Protein AF-A0A940IF00-F1 (afdb_monomer)

pLDDT: mean 92.47, std 7.56, range [50.22, 97.94]

Organism: NCBI:txid2840765

Structure (mmCIF, N/CA/C/O backbone):
data_AF-A0A940IF00-F1
#
_entry.id   AF-A0A940IF00-F1
#
loop_
_atom_site.group_PDB
_atom_site.id
_atom_site.type_symbol
_atom_site.label_atom_id
_atom_site.label_alt_id
_atom_site.label_comp_id
_atom_site.label_asym_id
_atom_site.label_entity_id
_atom_site.label_seq_id
_atom_site.pdbx_PDB_ins_code
_atom_site.Cartn_x
_atom_site.Cartn_y
_atom_site.Cartn_z
_atom_site.occupancy
_atom_site.B_iso_or_equiv
_atom_site.auth_seq_id
_atom_site.auth_comp_id
_atom_site.auth_asym_id
_atom_site.auth_atom_id
_atom_site.pdbx_PDB_model_num
ATOM 1 N N . MET A 1 1 ? -2.745 -2.601 13.872 1.00 84.38 1 MET A N 1
ATOM 2 C CA . MET A 1 1 ? -2.707 -3.896 13.148 1.00 84.38 1 MET A CA 1
ATOM 3 C C . MET A 1 1 ? -1.893 -3.706 11.883 1.00 84.38 1 MET A C 1
ATOM 5 O O . MET A 1 1 ? -2.023 -2.650 11.268 1.00 84.38 1 MET A O 1
ATOM 9 N N . SER A 1 2 ? -1.066 -4.678 11.509 1.00 86.81 2 SER A N 1
ATOM 10 C CA . SER A 1 2 ? -0.231 -4.626 10.306 1.00 86.81 2 SER A CA 1
ATOM 11 C C . SER A 1 2 ? -0.379 -5.903 9.471 1.00 86.81 2 SER A C 1
ATOM 13 O O . SER A 1 2 ? -0.616 -6.979 10.016 1.00 86.81 2 SER A O 1
ATOM 15 N N . LEU A 1 3 ? -0.254 -5.781 8.149 1.00 93.81 3 LEU A N 1
ATOM 16 C CA . LEU A 1 3 ? -0.335 -6.884 7.185 1.00 93.81 3 LEU A CA 1
ATOM 17 C C . LEU A 1 3 ? 0.703 -6.686 6.073 1.00 93.81 3 LEU A C 1
ATOM 19 O O . LEU A 1 3 ? 0.873 -5.563 5.597 1.00 93.81 3 LEU A O 1
ATOM 23 N N . LEU A 1 4 ? 1.349 -7.773 5.650 1.00 95.81 4 LEU A N 1
ATOM 24 C CA . LEU A 1 4 ? 2.172 -7.839 4.443 1.00 95.81 4 LEU A CA 1
ATOM 25 C C . LEU A 1 4 ? 1.383 -8.563 3.345 1.00 95.81 4 LEU A C 1
ATOM 27 O O . LEU A 1 4 ? 0.790 -9.609 3.604 1.00 95.81 4 LEU A O 1
ATOM 31 N N . THR A 1 5 ? 1.334 -7.998 2.142 1.00 95.12 5 THR A N 1
ATOM 32 C CA . THR A 1 5 ? 0.560 -8.552 1.020 1.00 95.12 5 THR A CA 1
ATOM 33 C C . THR A 1 5 ? 1.258 -8.312 -0.311 1.00 95.12 5 THR A C 1
ATOM 35 O O . THR A 1 5 ? 1.831 -7.248 -0.523 1.00 95.12 5 THR A O 1
ATOM 38 N N . ASP A 1 6 ? 1.163 -9.255 -1.245 1.00 96.56 6 ASP A N 1
ATOM 39 C CA . ASP A 1 6 ? 1.711 -9.097 -2.600 1.00 96.56 6 ASP A CA 1
ATOM 40 C C . ASP A 1 6 ? 0.800 -8.293 -3.532 1.00 96.56 6 ASP A C 1
ATOM 42 O O . ASP A 1 6 ? 1.218 -7.852 -4.603 1.00 96.56 6 ASP A O 1
ATOM 46 N N . THR A 1 7 ? -0.453 -8.074 -3.131 1.00 94.81 7 THR A N 1
ATOM 47 C CA . THR A 1 7 ? -1.455 -7.404 -3.962 1.00 94.81 7 THR A CA 1
ATOM 48 C C . THR A 1 7 ? -1.962 -6.138 -3.298 1.00 94.81 7 THR A C 1
ATOM 50 O O . THR A 1 7 ? -2.430 -6.171 -2.157 1.00 94.81 7 THR A O 1
ATOM 53 N N . LEU A 1 8 ? -1.951 -5.037 -4.048 1.00 93.88 8 LEU A N 1
ATOM 54 C CA . LEU A 1 8 ? -2.642 -3.817 -3.657 1.00 93.88 8 LEU A CA 1
ATOM 55 C C . LEU A 1 8 ? -4.140 -3.953 -3.984 1.00 93.88 8 LEU A C 1
ATOM 57 O O . LEU A 1 8 ? -4.470 -4.286 -5.126 1.00 93.88 8 LEU A O 1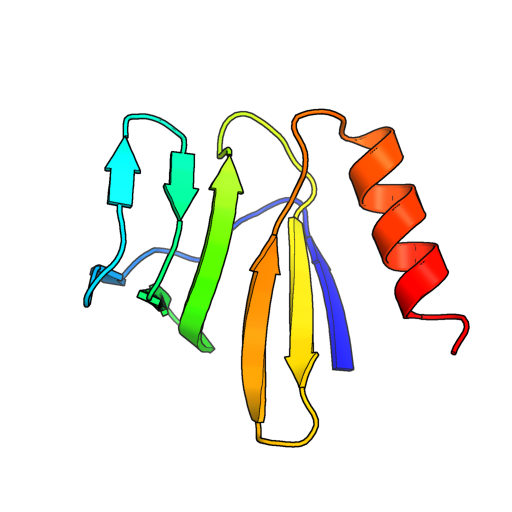
ATOM 61 N N . PRO A 1 9 ? -5.049 -3.672 -3.034 1.00 93.25 9 PRO A N 1
ATOM 62 C CA . PRO A 1 9 ? -6.476 -3.613 -3.330 1.00 93.25 9 PRO A CA 1
ATOM 63 C C . PRO A 1 9 ? -6.802 -2.577 -4.409 1.00 93.25 9 PRO A C 1
ATOM 65 O O . PRO A 1 9 ? -6.063 -1.615 -4.627 1.00 93.25 9 PRO A O 1
ATOM 68 N N . GLU A 1 10 ? -7.934 -2.772 -5.080 1.00 94.69 10 GLU A N 1
ATOM 69 C CA . GLU A 1 10 ? -8.384 -1.910 -6.174 1.00 94.69 10 GLU A CA 1
ATOM 70 C C . GLU A 1 10 ? -8.513 -0.445 -5.718 1.00 94.69 10 GLU A C 1
ATOM 72 O O . GLU A 1 10 ? -9.151 -0.149 -4.705 1.00 94.69 10 GLU A O 1
ATOM 77 N N . ILE A 1 11 ? -7.908 0.484 -6.469 1.00 94.31 11 ILE A N 1
ATOM 78 C CA . ILE A 1 11 ? -8.062 1.924 -6.230 1.00 94.31 11 ILE A CA 1
ATOM 79 C C . ILE A 1 11 ? -9.403 2.376 -6.805 1.00 94.31 11 ILE A C 1
ATOM 81 O O . ILE A 1 11 ? -9.556 2.471 -8.019 1.00 94.31 11 ILE A O 1
ATOM 85 N N . GLU A 1 12 ? -10.342 2.730 -5.931 1.00 95.44 12 GLU A N 1
ATOM 86 C CA . GLU A 1 12 ? -11.644 3.280 -6.328 1.00 95.44 12 GLU A CA 1
ATOM 87 C C . GLU A 1 12 ? -11.540 4.764 -6.693 1.00 95.44 12 GLU A C 1
ATOM 89 O O . GLU A 1 12 ? -12.171 5.235 -7.638 1.00 95.44 12 GLU A O 1
ATOM 94 N N . MET A 1 13 ? -10.770 5.536 -5.915 1.00 91.88 13 MET A N 1
ATOM 95 C CA . MET A 1 13 ? -10.704 6.988 -6.073 1.00 91.88 13 MET A CA 1
ATOM 96 C C . MET A 1 13 ? -9.365 7.566 -5.618 1.00 91.88 13 MET A C 1
ATOM 98 O O . MET A 1 13 ? -8.835 7.222 -4.563 1.00 91.88 13 MET A O 1
ATOM 102 N N . ARG A 1 14 ? -8.854 8.537 -6.377 1.00 92.38 14 ARG A N 1
ATOM 103 C CA . ARG A 1 14 ? -7.749 9.411 -5.968 1.00 92.38 14 ARG A CA 1
ATOM 104 C C . ARG A 1 14 ? -8.319 10.727 -5.449 1.00 92.38 14 ARG A C 1
ATOM 106 O O . ARG A 1 14 ? -8.804 11.525 -6.242 1.00 92.38 14 ARG A O 1
ATOM 113 N N . THR A 1 15 ? -8.255 10.955 -4.139 1.00 85.62 15 THR A N 1
ATOM 114 C CA . THR A 1 15 ? -8.860 12.144 -3.514 1.00 85.62 15 THR A CA 1
ATOM 115 C C . THR A 1 15 ? -7.956 13.367 -3.626 1.00 85.62 15 THR A C 1
ATOM 117 O O . THR A 1 15 ? -8.426 14.415 -4.035 1.00 85.62 15 THR A O 1
ATOM 120 N N . ASN A 1 16 ? -6.670 13.232 -3.276 1.00 81.44 16 ASN A N 1
ATOM 121 C CA . ASN A 1 16 ? -5.654 14.300 -3.349 1.00 81.44 16 ASN A CA 1
ATOM 122 C C . ASN A 1 16 ? -4.233 13.716 -3.529 1.00 81.44 16 ASN A C 1
ATOM 124 O O . ASN A 1 16 ? -3.249 14.254 -3.027 1.00 81.44 16 ASN A O 1
ATOM 128 N N . GLY A 1 17 ? -4.126 12.546 -4.163 1.00 72.81 17 GLY A N 1
ATOM 129 C CA . GLY A 1 17 ? -2.847 11.882 -4.424 1.00 72.81 17 GLY A CA 1
ATOM 130 C C . GLY A 1 17 ? -2.209 12.278 -5.758 1.00 72.81 17 GLY A C 1
ATOM 131 O O . GLY A 1 17 ? -2.879 12.762 -6.670 1.00 72.81 17 GLY A O 1
ATOM 132 N N . ILE A 1 18 ? -0.915 12.004 -5.890 1.00 83.94 18 ILE A N 1
ATOM 133 C CA . ILE A 1 18 ? -0.176 11.993 -7.151 1.00 83.94 18 ILE A CA 1
ATOM 134 C C . ILE A 1 18 ? -0.165 10.554 -7.659 1.00 83.94 18 ILE A C 1
ATOM 136 O O . ILE A 1 18 ? 0.256 9.648 -6.944 1.00 83.94 18 ILE A O 1
ATOM 140 N N . GLY A 1 19 ? -0.620 10.369 -8.898 1.00 79.00 19 GLY A N 1
ATOM 141 C CA . GLY A 1 19 ? -0.448 9.123 -9.638 1.00 79.00 19 GLY A CA 1
ATOM 142 C C . GLY A 1 19 ? 0.422 9.385 -10.856 1.00 79.00 19 GLY A C 1
ATOM 143 O O . GLY A 1 19 ? -0.050 10.027 -11.794 1.00 79.00 19 GLY A O 1
ATOM 144 N N . LEU A 1 20 ? 1.676 8.933 -10.826 1.00 83.81 20 LEU A N 1
ATOM 145 C CA . LEU A 1 20 ? 2.630 9.074 -11.926 1.00 83.81 20 LEU A CA 1
ATOM 146 C C . LEU A 1 20 ? 3.117 7.688 -12.352 1.00 83.81 20 LEU A C 1
ATOM 148 O O . LEU A 1 20 ? 4.004 7.101 -11.730 1.00 83.81 20 LEU A O 1
ATOM 152 N N . GLY A 1 21 ? 2.513 7.156 -13.416 1.00 88.31 21 GLY A N 1
ATOM 153 C CA . GLY A 1 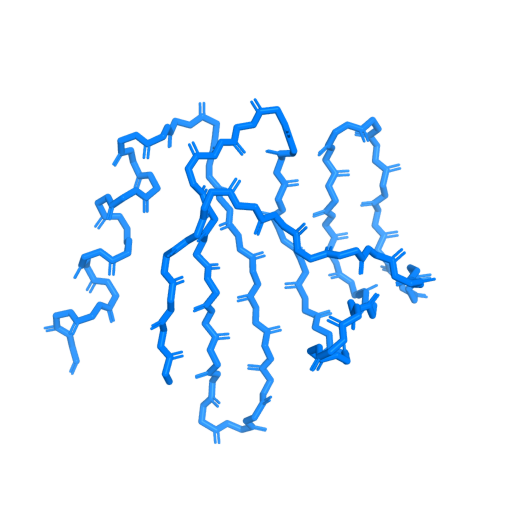21 ? 2.755 5.783 -13.852 1.00 88.31 21 GLY A CA 1
ATOM 154 C C . GLY A 1 21 ? 2.444 4.794 -12.728 1.00 88.31 21 GLY A C 1
ATOM 155 O O . GLY A 1 21 ? 1.307 4.702 -12.276 1.00 88.31 21 GLY A O 1
ATOM 156 N N . TYR A 1 22 ? 3.471 4.086 -12.262 1.00 91.81 22 TYR A N 1
ATOM 157 C CA . TYR A 1 22 ? 3.360 3.080 -11.204 1.00 91.81 22 TYR A CA 1
ATOM 158 C C . TYR A 1 22 ? 3.427 3.665 -9.787 1.00 91.81 22 TYR A C 1
ATOM 160 O O . TYR A 1 22 ? 3.185 2.946 -8.826 1.00 91.81 22 TYR A O 1
ATOM 168 N N . ILE A 1 23 ? 3.759 4.949 -9.634 1.00 93.62 23 ILE A N 1
ATOM 169 C CA . ILE A 1 23 ? 3.873 5.593 -8.322 1.00 93.62 23 ILE A CA 1
ATOM 170 C C . ILE A 1 23 ? 2.515 6.169 -7.926 1.00 93.62 23 ILE A C 1
ATOM 172 O O . ILE A 1 23 ? 1.960 6.988 -8.662 1.00 93.62 23 ILE A O 1
ATOM 176 N N . GLN A 1 24 ? 2.012 5.783 -6.753 1.00 95.44 24 GLN A N 1
ATOM 177 C CA . GLN A 1 24 ? 0.818 6.351 -6.130 1.00 95.44 24 GLN A CA 1
ATOM 178 C C . GLN A 1 24 ? 1.156 6.858 -4.728 1.00 95.44 24 GLN A C 1
ATOM 180 O O . GLN A 1 24 ? 1.440 6.073 -3.821 1.00 95.44 24 GLN A O 1
ATOM 185 N N . THR A 1 25 ? 1.089 8.177 -4.549 1.00 95.38 25 THR A N 1
ATOM 186 C CA . THR A 1 25 ? 1.453 8.838 -3.292 1.00 95.38 25 THR A CA 1
ATOM 187 C C . THR A 1 25 ? 0.379 9.824 -2.855 1.00 95.38 25 THR A C 1
ATOM 189 O O . THR A 1 25 ? -0.024 10.683 -3.633 1.00 95.38 25 THR A O 1
ATOM 192 N N . GLY A 1 26 ? -0.078 9.752 -1.606 1.00 95.94 26 GLY A N 1
ATOM 193 C CA . GLY A 1 26 ? -1.046 10.686 -1.025 1.00 95.94 26 GLY A CA 1
ATOM 194 C C . GLY A 1 26 ? -2.377 10.032 -0.663 1.00 95.94 26 GLY A C 1
ATOM 195 O O . GLY A 1 26 ? -2.405 8.883 -0.237 1.00 95.94 26 GLY A O 1
ATOM 196 N N . HIS A 1 27 ? -3.478 10.782 -0.760 1.00 96.50 27 HIS A N 1
ATOM 197 C CA . HIS A 1 27 ? -4.794 10.351 -0.271 1.00 96.50 27 HIS A CA 1
ATOM 198 C C . HIS A 1 27 ? -5.627 9.652 -1.349 1.00 96.50 27 HIS A C 1
ATOM 200 O O . HIS A 1 27 ? -5.901 10.236 -2.405 1.00 96.50 27 HIS A O 1
ATOM 206 N N . PHE A 1 28 ? -6.066 8.433 -1.035 1.00 96.62 28 PHE A N 1
ATOM 207 C CA . PHE A 1 28 ? -6.842 7.563 -1.914 1.00 96.62 28 PHE A CA 1
ATOM 208 C C . PHE A 1 28 ? -7.986 6.891 -1.157 1.00 96.62 28 PHE A C 1
ATOM 210 O O . PHE A 1 28 ? -8.038 6.885 0.075 1.00 96.62 28 PHE A O 1
ATOM 217 N N . ARG A 1 29 ? -8.890 6.298 -1.928 1.00 96.00 29 ARG A N 1
ATOM 218 C CA . ARG A 1 29 ? -9.875 5.338 -1.463 1.00 96.00 29 ARG A CA 1
ATOM 219 C C . ARG A 1 29 ? -9.623 4.005 -2.158 1.00 96.00 29 ARG A C 1
ATOM 221 O O . ARG A 1 29 ? -9.581 3.965 -3.388 1.00 96.00 29 ARG A O 1
ATOM 228 N N . LEU A 1 30 ? -9.448 2.952 -1.369 1.00 95.75 30 LEU A N 1
ATOM 229 C CA . LEU A 1 30 ? -9.335 1.580 -1.853 1.00 95.75 30 LEU A CA 1
ATOM 230 C C . LEU A 1 30 ? -10.622 0.808 -1.579 1.00 95.75 30 LEU A C 1
ATOM 232 O O . LEU A 1 30 ? -11.302 1.060 -0.580 1.00 95.75 30 LEU A O 1
ATOM 236 N N . LYS A 1 31 ? -10.901 -0.173 -2.431 1.00 95.31 31 LYS A N 1
ATOM 237 C CA . LYS A 1 31 ? -11.985 -1.131 -2.234 1.00 95.31 31 LYS A CA 1
ATOM 238 C C . LYS A 1 31 ? -11.781 -1.902 -0.931 1.00 95.31 31 LYS A C 1
ATOM 240 O O . LYS A 1 31 ? -10.651 -2.240 -0.582 1.00 95.31 31 LYS A O 1
ATOM 245 N N . ASP A 1 32 ? -12.868 -2.112 -0.193 1.00 92.44 32 ASP A N 1
ATOM 246 C CA . ASP A 1 32 ? -12.949 -2.807 1.107 1.00 92.44 32 ASP A CA 1
ATOM 247 C C . ASP A 1 32 ? -12.169 -2.171 2.283 1.00 92.44 32 ASP A C 1
ATOM 249 O O . ASP A 1 32 ? -12.513 -2.399 3.440 1.00 92.44 32 ASP A O 1
ATOM 253 N N . ILE A 1 33 ? -11.180 -1.311 2.019 1.00 93.31 33 ILE A N 1
ATOM 254 C CA . ILE A 1 33 ? -10.411 -0.568 3.035 1.00 93.31 33 ILE A CA 1
ATOM 255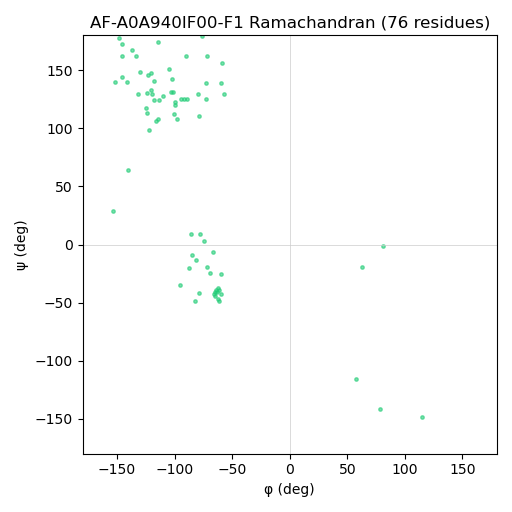 C C . ILE A 1 33 ? -10.991 0.833 3.271 1.00 93.31 33 ILE A C 1
ATOM 257 O O . ILE A 1 33 ? -10.959 1.353 4.386 1.00 93.31 33 ILE A O 1
ATOM 261 N N . GLY A 1 34 ? -11.523 1.477 2.232 1.00 95.06 34 GLY A N 1
ATOM 262 C CA . GLY A 1 34 ? -11.987 2.857 2.302 1.00 95.06 34 GLY A CA 1
ATOM 263 C C . GLY A 1 34 ? -10.840 3.868 2.235 1.00 95.06 34 GLY A C 1
ATOM 264 O O . GLY A 1 34 ? -9.918 3.729 1.433 1.00 95.06 34 GLY A O 1
ATOM 265 N N . ALA A 1 35 ? -10.938 4.954 3.009 1.00 95.88 35 ALA A N 1
ATOM 266 C CA . ALA A 1 35 ? -9.994 6.069 2.930 1.00 95.88 35 ALA A CA 1
ATOM 267 C C . ALA A 1 35 ? -8.627 5.701 3.529 1.00 95.88 35 ALA A C 1
ATOM 269 O O . ALA A 1 35 ? -8.526 5.335 4.699 1.00 95.88 35 ALA A O 1
ATOM 270 N N . CYS A 1 36 ? -7.564 5.865 2.746 1.00 96.19 36 CYS A N 1
ATOM 271 C CA . CYS A 1 36 ? -6.208 5.535 3.161 1.00 96.19 36 CYS A CA 1
ATOM 272 C C . CYS A 1 36 ? -5.177 6.500 2.568 1.00 96.19 36 CYS A C 1
ATOM 274 O O . CYS A 1 36 ? -5.470 7.348 1.714 1.00 96.19 36 CYS A O 1
ATOM 276 N N . ARG A 1 37 ? -3.935 6.362 3.032 1.00 96.69 37 ARG A N 1
ATOM 277 C CA . ARG A 1 37 ? -2.781 7.027 2.437 1.00 96.69 37 ARG A CA 1
ATOM 278 C C . ARG A 1 37 ? -1.884 6.002 1.750 1.00 96.69 37 ARG A C 1
ATOM 280 O O . ARG A 1 37 ? -1.504 5.018 2.374 1.00 96.69 37 ARG A O 1
ATOM 287 N N . LEU A 1 38 ? -1.559 6.239 0.484 1.00 97.12 38 LEU A N 1
ATOM 288 C CA . LEU A 1 38 ? -0.642 5.404 -0.288 1.00 97.12 38 LEU A CA 1
ATOM 289 C C . LEU A 1 38 ? 0.728 6.074 -0.387 1.00 97.12 38 LEU A C 1
ATOM 291 O O . LEU A 1 38 ? 0.807 7.295 -0.527 1.00 97.12 38 LEU A O 1
ATOM 295 N N . TYR A 1 39 ? 1.778 5.265 -0.333 1.00 96.88 39 TYR A N 1
ATOM 296 C CA . TYR A 1 39 ? 3.158 5.592 -0.689 1.00 96.88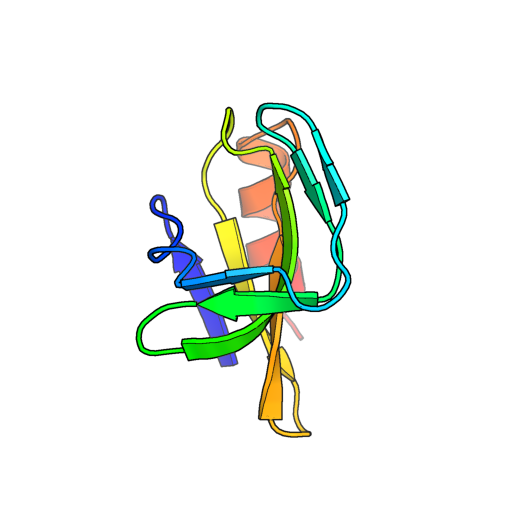 39 TYR A CA 1
ATOM 297 C C . TYR A 1 39 ? 3.752 4.384 -1.411 1.00 96.88 39 TYR A C 1
ATOM 299 O O . TYR A 1 39 ? 4.620 3.694 -0.881 1.00 96.88 39 TYR A O 1
ATOM 307 N N . VAL A 1 40 ? 3.196 4.061 -2.577 1.00 96.94 40 VAL A N 1
ATOM 308 C CA . VAL A 1 40 ? 3.489 2.801 -3.262 1.00 96.94 40 VAL A CA 1
ATOM 309 C C . VAL A 1 40 ? 4.073 3.025 -4.646 1.00 96.94 40 VAL A C 1
ATOM 311 O O . VAL A 1 40 ? 3.704 3.959 -5.358 1.00 96.94 40 VAL A O 1
ATOM 314 N N . ASN A 1 41 ? 4.948 2.114 -5.049 1.00 96.3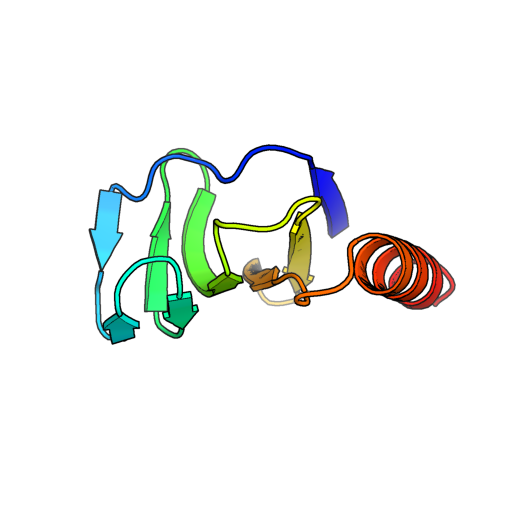1 41 ASN A N 1
ATOM 315 C CA . ASN A 1 41 ? 5.341 1.896 -6.426 1.00 96.31 41 ASN A CA 1
ATOM 316 C C . ASN A 1 41 ? 4.865 0.508 -6.861 1.00 96.31 41 ASN A C 1
ATOM 318 O O . ASN A 1 41 ? 5.425 -0.505 -6.457 1.00 96.31 41 ASN A O 1
ATOM 322 N N . MET A 1 42 ? 3.848 0.477 -7.718 1.00 94.75 42 MET A N 1
ATOM 323 C CA . MET A 1 42 ? 3.163 -0.733 -8.174 1.00 94.75 42 MET A CA 1
ATOM 324 C C . MET A 1 42 ? 4.026 -1.674 -9.026 1.00 94.75 42 MET A C 1
ATOM 326 O O . MET A 1 42 ? 3.567 -2.754 -9.383 1.00 94.75 42 MET A O 1
ATOM 330 N N . LYS A 1 43 ? 5.256 -1.280 -9.390 1.00 96.12 43 LYS A N 1
ATOM 331 C CA . LYS A 1 43 ? 6.220 -2.194 -10.027 1.00 96.12 43 LYS A CA 1
ATOM 332 C C . LYS A 1 43 ? 6.790 -3.228 -9.063 1.00 96.12 43 LYS A C 1
ATOM 334 O O . LYS A 1 43 ? 7.372 -4.205 -9.522 1.00 96.12 43 LYS A O 1
ATOM 339 N N . PHE A 1 44 ? 6.686 -2.967 -7.767 1.00 96.69 44 PHE A N 1
ATOM 340 C CA . PHE A 1 44 ? 7.328 -3.748 -6.729 1.00 96.69 44 PHE A CA 1
ATOM 341 C C . PHE A 1 44 ? 6.269 -4.257 -5.755 1.00 96.69 44 PHE A C 1
ATOM 343 O O . PHE A 1 44 ? 5.270 -3.593 -5.487 1.00 96.69 44 PHE A O 1
ATOM 350 N N . SER A 1 45 ? 6.507 -5.441 -5.228 1.00 95.94 45 SER A N 1
ATOM 351 C CA . SER A 1 45 ? 5.783 -6.061 -4.122 1.00 95.94 45 SER A CA 1
ATOM 352 C C . SER A 1 45 ? 6.835 -6.612 -3.149 1.00 95.94 45 SER A C 1
ATOM 354 O O . SER A 1 45 ? 7.992 -6.743 -3.558 1.00 95.94 45 SER A O 1
ATOM 356 N N . PRO A 1 46 ? 6.504 -6.925 -1.889 1.00 97.50 46 PRO A N 1
ATOM 357 C CA . PRO A 1 46 ? 5.193 -6.810 -1.243 1.00 97.50 46 PRO A CA 1
ATOM 358 C C . PRO A 1 46 ? 4.826 -5.366 -0.856 1.00 97.50 46 PRO A C 1
ATOM 360 O O . PRO A 1 46 ? 5.580 -4.423 -1.087 1.00 97.50 46 PRO A O 1
ATOM 363 N N . TYR A 1 47 ? 3.638 -5.191 -0.280 1.00 97.50 47 TYR A N 1
ATOM 364 C CA . TYR A 1 47 ? 3.136 -3.958 0.319 1.00 97.50 47 TYR A CA 1
ATOM 365 C C . TYR A 1 47 ? 2.883 -4.164 1.806 1.00 97.50 47 TYR A C 1
ATOM 367 O O . TYR A 1 47 ? 2.328 -5.181 2.225 1.00 97.50 47 TYR A O 1
ATOM 375 N N . VAL A 1 48 ? 3.212 -3.147 2.593 1.00 96.69 48 VAL A N 1
ATOM 376 C CA . VAL A 1 48 ? 2.918 -3.093 4.020 1.00 96.69 48 VAL A CA 1
ATOM 377 C C . VAL A 1 48 ? 1.681 -2.241 4.240 1.00 96.69 48 VAL A C 1
ATOM 379 O O . VAL A 1 48 ? 1.682 -1.053 3.924 1.00 96.69 48 VAL A O 1
ATOM 382 N N . GLN A 1 49 ? 0.641 -2.830 4.824 1.00 95.75 49 GLN A N 1
ATOM 383 C CA . GLN A 1 49 ? -0.532 -2.118 5.315 1.00 95.75 49 GLN A CA 1
ATOM 384 C C . GLN A 1 49 ? -0.418 -1.922 6.825 1.00 95.75 49 GLN A C 1
ATOM 386 O O . GLN A 1 49 ? -0.350 -2.886 7.586 1.00 95.75 49 GLN A O 1
ATOM 391 N N . LEU A 1 50 ? -0.467 -0.669 7.267 1.00 94.44 50 LEU A N 1
ATOM 392 C CA . LEU A 1 50 ? -0.508 -0.278 8.670 1.00 94.44 50 LEU A CA 1
ATOM 393 C C . LEU A 1 50 ? -1.852 0.371 8.982 1.00 94.44 50 LEU A C 1
ATOM 395 O O . LEU A 1 50 ? -2.228 1.367 8.368 1.00 94.44 50 LEU A O 1
ATOM 399 N N . THR A 1 51 ? -2.553 -0.169 9.974 1.00 93.69 51 THR A N 1
ATOM 400 C CA . THR A 1 51 ? -3.700 0.494 10.603 1.00 93.69 51 THR A CA 1
ATOM 401 C C . THR A 1 51 ? -3.238 1.117 11.912 1.00 93.69 51 THR A C 1
ATOM 403 O O . THR A 1 51 ? -2.871 0.395 12.848 1.00 93.69 51 THR A O 1
ATOM 406 N N . LEU A 1 52 ? -3.234 2.449 11.946 1.00 91.56 52 LEU A N 1
ATOM 407 C CA . LEU A 1 52 ? -2.848 3.263 13.095 1.00 91.56 52 LEU A CA 1
ATOM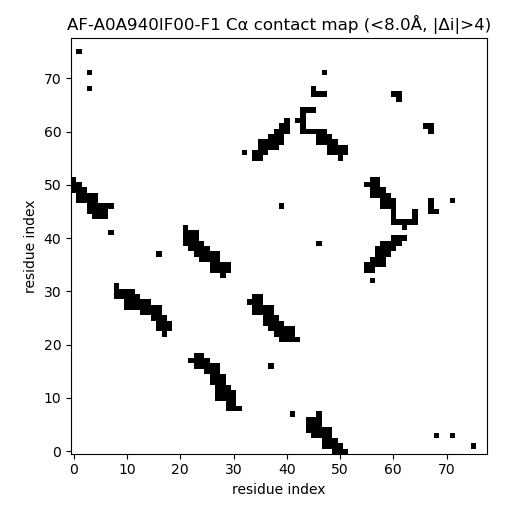 408 C C . LEU A 1 52 ? -3.916 3.199 14.197 1.00 91.56 52 LEU A C 1
ATOM 410 O O . LEU A 1 52 ? -5.068 2.844 13.949 1.00 91.56 52 LEU A O 1
ATOM 414 N N . ALA A 1 53 ? -3.541 3.579 15.421 1.00 91.62 53 ALA A N 1
ATOM 415 C CA . ALA A 1 53 ? -4.446 3.577 16.575 1.00 91.62 53 ALA A CA 1
ATOM 416 C C . ALA A 1 53 ? -5.679 4.484 16.397 1.00 91.62 53 ALA A C 1
ATOM 418 O O . ALA A 1 53 ? -6.721 4.222 16.987 1.00 91.62 53 ALA A O 1
ATOM 419 N N . ASP A 1 54 ? -5.586 5.521 15.558 1.00 93.00 54 ASP A N 1
ATOM 420 C CA . ASP A 1 54 ? -6.704 6.408 15.215 1.00 93.00 54 ASP A CA 1
ATOM 421 C C . ASP A 1 54 ? -7.579 5.880 14.059 1.00 93.00 54 ASP A C 1
ATOM 423 O O . ASP A 1 54 ? -8.434 6.601 13.544 1.00 93.00 54 ASP A O 1
ATOM 427 N N . GLY A 1 55 ? -7.360 4.632 13.634 1.00 92.56 55 GLY A N 1
ATOM 428 C CA . GLY A 1 55 ? -8.104 3.962 12.569 1.00 92.56 55 GLY A CA 1
ATOM 429 C C . GLY A 1 55 ? -7.658 4.325 11.152 1.00 92.56 55 GLY A C 1
ATOM 430 O O . GLY A 1 55 ? -8.200 3.784 10.188 1.00 92.56 55 GLY A O 1
ATOM 431 N N . LYS A 1 56 ? -6.672 5.215 10.978 1.00 94.44 56 LYS A N 1
ATOM 432 C CA . LYS A 1 56 ? -6.163 5.551 9.643 1.00 94.44 56 LYS A CA 1
ATOM 433 C C . LYS A 1 56 ? -5.324 4.413 9.077 1.00 94.44 56 LYS A C 1
ATOM 435 O O . LYS A 1 56 ? -4.476 3.847 9.765 1.00 94.44 56 LYS A O 1
ATOM 440 N N . THR A 1 57 ? -5.514 4.149 7.788 1.0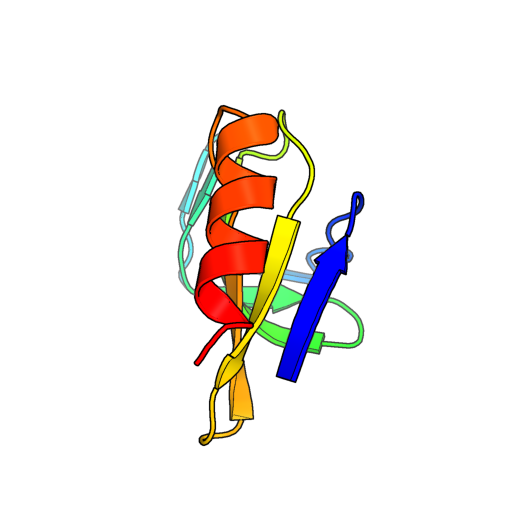0 96.56 57 THR A N 1
ATOM 441 C CA . THR A 1 57 ? -4.733 3.154 7.052 1.00 96.56 57 THR A CA 1
ATOM 442 C C . THR A 1 57 ? -3.660 3.825 6.199 1.00 96.56 57 THR A C 1
ATOM 444 O O . THR A 1 57 ? -3.946 4.758 5.441 1.00 96.56 57 THR A O 1
ATOM 447 N N . VAL A 1 58 ? -2.428 3.331 6.301 1.00 96.38 58 VAL A N 1
ATOM 448 C CA . VAL A 1 58 ? -1.292 3.699 5.450 1.00 96.38 58 VAL A CA 1
ATOM 449 C C . VAL A 1 58 ? -0.788 2.446 4.750 1.00 96.38 58 VAL A C 1
ATOM 451 O O . VAL A 1 58 ? -0.607 1.421 5.399 1.00 96.38 58 VAL A O 1
ATOM 454 N N . ILE A 1 59 ? -0.564 2.524 3.440 1.00 97.12 59 ILE A N 1
ATOM 455 C CA . ILE A 1 59 ? 0.014 1.432 2.655 1.00 97.12 59 ILE A CA 1
ATOM 456 C C . ILE A 1 59 ? 1.259 1.942 1.942 1.00 97.12 59 ILE A C 1
ATOM 458 O O . ILE A 1 59 ? 1.213 2.995 1.299 1.00 97.12 59 ILE A O 1
ATOM 462 N N . PHE A 1 60 ? 2.362 1.210 2.054 1.00 97.31 60 PHE A N 1
ATOM 463 C CA . PHE A 1 60 ? 3.626 1.578 1.427 1.00 97.31 60 PHE A CA 1
ATOM 464 C C . PHE A 1 60 ? 4.418 0.356 0.961 1.00 97.31 60 PHE A C 1
ATOM 466 O O . PHE A 1 60 ? 4.173 -0.766 1.396 1.00 97.31 60 PHE A O 1
ATOM 473 N N . ASN A 1 61 ? 5.381 0.595 0.080 1.00 97.94 61 ASN A N 1
ATOM 474 C CA . ASN A 1 61 ? 6.465 -0.328 -0.235 1.00 97.94 61 ASN A CA 1
ATOM 475 C C . ASN A 1 61 ? 7.722 0.473 -0.596 1.00 97.94 61 ASN A C 1
ATOM 477 O O . ASN A 1 61 ? 7.696 1.707 -0.642 1.00 97.94 61 ASN A O 1
ATOM 481 N N . THR A 1 62 ? 8.822 -0.223 -0.857 1.00 96.94 62 THR A N 1
ATOM 482 C CA . THR A 1 62 ? 10.017 0.382 -1.450 1.00 96.94 62 THR A CA 1
ATOM 483 C C . THR A 1 62 ? 10.276 -0.204 -2.840 1.00 96.94 62 THR A C 1
ATOM 485 O O . THR A 1 62 ? 9.584 -1.119 -3.281 1.00 96.94 62 THR A O 1
ATOM 488 N N . SER A 1 63 ? 11.261 0.332 -3.565 1.00 95.81 63 SER A N 1
ATOM 489 C CA . SER A 1 63 ? 11.724 -0.270 -4.825 1.00 95.81 63 SER A CA 1
ATOM 490 C C . SER A 1 63 ? 12.578 -1.529 -4.631 1.00 95.81 63 SER A C 1
ATOM 492 O O . SER A 1 63 ? 13.105 -2.059 -5.604 1.00 95.81 63 SER A O 1
ATOM 494 N N . ASP A 1 64 ? 12.744 -1.961 -3.383 1.00 97.19 64 ASP A N 1
ATOM 495 C CA . ASP A 1 64 ? 13.447 -3.159 -2.956 1.00 97.19 64 ASP A CA 1
ATOM 496 C C . ASP A 1 64 ? 12.483 -4.009 -2.107 1.00 97.19 64 ASP A C 1
ATOM 498 O O . ASP A 1 64 ? 11.943 -3.578 -1.077 1.00 97.19 64 ASP A O 1
ATOM 502 N N . SER A 1 65 ? 12.201 -5.210 -2.601 1.00 96.69 65 SER A N 1
ATOM 503 C CA . SER A 1 65 ? 11.275 -6.152 -1.979 1.00 96.69 65 SER A CA 1
ATOM 504 C C . SER A 1 65 ? 11.787 -6.637 -0.622 1.00 96.69 65 SER A C 1
ATOM 506 O O . SER A 1 65 ? 11.028 -6.601 0.344 1.00 96.69 65 SER A O 1
ATOM 508 N N . GLU A 1 66 ? 13.076 -6.979 -0.517 1.00 97.25 66 GLU A N 1
ATOM 509 C CA . GLU A 1 66 ? 13.692 -7.457 0.730 1.00 97.25 66 GLU A CA 1
ATOM 510 C C . GLU A 1 66 ? 13.683 -6.355 1.792 1.00 97.25 66 GLU A C 1
ATOM 512 O O . GLU A 1 66 ? 13.341 -6.589 2.952 1.00 97.25 66 GLU A O 1
ATOM 517 N N . LEU A 1 67 ? 13.964 -5.110 1.391 1.00 97.00 67 LEU A N 1
ATOM 518 C CA . LEU A 1 67 ? 13.854 -3.971 2.302 1.00 97.00 67 LEU A CA 1
ATOM 519 C C . LEU A 1 67 ? 12.416 -3.780 2.803 1.00 97.00 67 LEU A C 1
ATOM 521 O O . LEU A 1 67 ? 12.204 -3.414 3.959 1.00 97.00 67 LEU A O 1
ATOM 525 N N . THR A 1 68 ? 11.417 -4.012 1.950 1.00 97.38 68 THR A N 1
ATOM 526 C CA . THR A 1 68 ? 10.007 -3.877 2.339 1.00 97.38 68 THR A CA 1
ATOM 527 C C . THR A 1 68 ? 9.612 -4.927 3.381 1.00 97.38 68 THR A C 1
ATOM 529 O O . THR A 1 68 ? 8.952 -4.586 4.365 1.00 97.38 68 THR A O 1
ATOM 532 N N . GLU A 1 69 ? 10.057 -6.172 3.208 1.00 96.62 69 GLU A N 1
ATOM 533 C CA . GLU A 1 69 ? 9.873 -7.252 4.185 1.00 96.62 69 GLU A CA 1
ATOM 534 C C . GLU A 1 69 ? 10.565 -6.927 5.514 1.00 96.62 69 GLU A C 1
ATOM 536 O O . GLU A 1 69 ? 9.939 -6.974 6.573 1.00 96.62 69 GLU A O 1
ATOM 541 N N . HIS A 1 70 ? 11.817 -6.473 5.465 1.00 95.75 70 HIS A N 1
ATOM 542 C CA . HIS A 1 70 ? 12.565 -6.114 6.667 1.00 95.75 70 HIS A CA 1
ATOM 543 C C . HIS A 1 70 ? 11.917 -4.961 7.457 1.00 95.75 70 HIS A C 1
ATOM 545 O O . HIS A 1 70 ? 11.8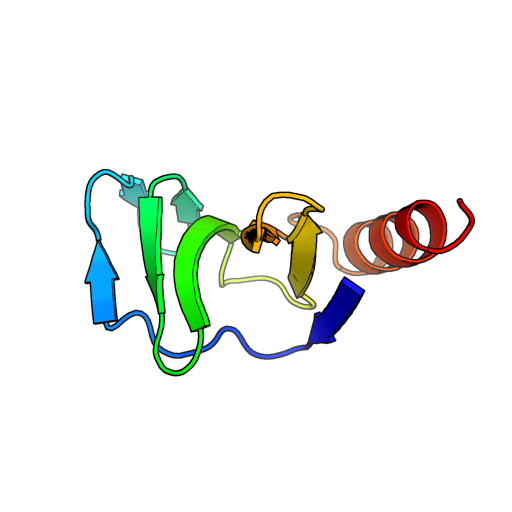68 -4.973 8.693 1.00 95.75 70 HIS A O 1
ATOM 551 N N . LEU A 1 71 ? 11.372 -3.959 6.757 1.00 93.88 71 LEU A N 1
ATOM 552 C CA . LEU A 1 71 ? 10.619 -2.871 7.385 1.00 93.88 71 LEU A CA 1
ATOM 553 C C . LEU A 1 71 ? 9.344 -3.385 8.066 1.00 93.88 71 LEU A C 1
ATOM 555 O O . LEU A 1 71 ? 9.020 -2.929 9.162 1.00 93.88 71 LEU A O 1
ATOM 559 N N . TYR A 1 72 ? 8.639 -4.342 7.457 1.00 95.25 72 TYR A N 1
ATOM 560 C CA . TYR A 1 72 ? 7.459 -4.965 8.061 1.00 95.25 72 TYR A CA 1
ATOM 561 C C . TYR A 1 72 ? 7.789 -5.681 9.374 1.00 95.25 72 TYR A C 1
ATOM 563 O O . TYR A 1 72 ? 7.127 -5.437 10.386 1.00 95.25 72 TYR A O 1
ATOM 571 N N . GLU A 1 73 ? 8.839 -6.505 9.377 1.00 93.38 73 GLU A N 1
ATOM 572 C CA . GLU A 1 73 ? 9.315 -7.221 10.568 1.00 93.38 73 GLU A CA 1
ATOM 573 C C . GLU A 1 73 ? 9.718 -6.256 11.687 1.00 93.38 73 GLU A C 1
ATOM 575 O O . GLU A 1 73 ? 9.355 -6.439 12.855 1.00 93.38 73 GLU A O 1
ATOM 580 N N . THR A 1 74 ? 10.408 -5.174 11.319 1.00 88.94 74 THR A N 1
ATOM 581 C CA . THR A 1 74 ? 10.812 -4.126 12.258 1.00 88.94 74 THR A CA 1
ATOM 582 C C . THR A 1 74 ? 9.593 -3.430 12.866 1.00 88.94 74 THR A C 1
ATOM 584 O O . THR A 1 74 ? 9.576 -3.177 14.065 1.00 88.94 74 THR A O 1
ATOM 587 N N . CYS A 1 75 ? 8.544 -3.155 12.082 1.00 79.75 75 CYS A N 1
ATOM 588 C CA . CYS A 1 75 ? 7.319 -2.519 12.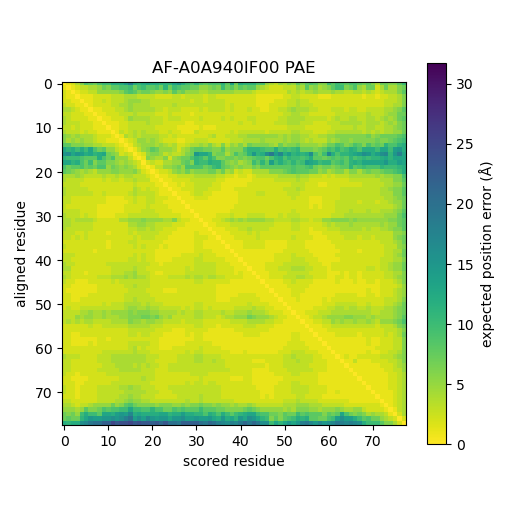576 1.00 79.75 75 CYS A CA 1
ATOM 589 C C . CYS A 1 75 ? 6.472 -3.407 13.503 1.00 79.75 75 CYS A C 1
ATOM 591 O O . CYS A 1 75 ? 5.691 -2.862 14.278 1.00 79.75 75 CYS A O 1
ATOM 593 N N . ILE A 1 76 ? 6.577 -4.738 13.415 1.00 77.62 76 ILE A N 1
ATOM 594 C CA . ILE A 1 76 ? 5.830 -5.680 14.276 1.00 77.62 76 ILE A CA 1
ATOM 595 C C . ILE A 1 76 ? 6.564 -5.989 15.581 1.00 77.62 76 ILE A C 1
ATOM 597 O O . ILE A 1 76 ? 5.948 -6.418 16.552 1.00 77.62 76 ILE A O 1
ATOM 601 N N . SER A 1 77 ? 7.873 -5.759 15.625 1.00 68.44 77 SER A N 1
ATOM 602 C CA . SER A 1 77 ? 8.701 -6.065 16.795 1.00 68.44 77 SER A CA 1
ATOM 603 C C . SER A 1 77 ? 8.577 -5.039 17.944 1.00 68.44 77 SER A C 1
ATOM 605 O O . SER A 1 77 ? 9.349 -5.117 18.900 1.00 68.44 77 SER A O 1
ATOM 607 N N . PHE A 1 78 ? 7.623 -4.099 17.869 1.00 50.22 78 PHE A N 1
ATOM 608 C CA . PHE A 1 78 ? 7.314 -3.069 18.877 1.00 50.22 78 PHE A CA 1
ATOM 609 C C . PHE A 1 78 ? 5.878 -3.202 19.391 1.00 50.22 78 PHE A C 1
ATOM 611 O O . PHE A 1 78 ? 5.682 -2.982 20.608 1.00 50.22 78 PHE A O 1
#

Nearest PDB structures (foldseek):
  3c6k-assembly2_C  TM=6.036E-01  e=4.269E+00  Homo sapiens
  1mjf-assembly1_B  TM=6.184E-01  e=5.789E+00  Pyrococcus furiosus
  3c6k-assembly1_A  TM=5.990E-01  e=6.950E+00  Homo sapiens
  3c6k-assembly1_B  TM=6.036E-01  e=8.868E+00  Homo sapiens
  2pi2-assembly3_C  TM=2.585E-01  e=1.426E+00  Homo sapiens

Sequence (78 aa):
MSLLTDTLPEIEMRTNGIGLGYIQTGHFRLKDIGACRLYVNMKFSPYVQLTLADGKTVIFNTSDSELTEHLYETCISF

Radius of gyration: 11.88 Å; Cα contacts (8 Å, |Δi|>4): 161; chains: 1; bounding box: 27×23×33 Å

Foldseek 3Di:
DKDKAFDDAAFPFDDPWDDDPQATAAWTQGPPLGTATEGERNVDDDKMWDQDPVRHIYIYADPDHVVRVVVRVVVVVD

Solvent-accessible surface area (backbone atoms only — not comparable to full-atom values): 4366 Å² total; per-residue (Å²): 94,75,50,79,38,78,68,82,68,56,75,75,42,75,76,72,42,51,75,61,88,53,36,37,38,39,35,33,27,32,56,101,72,40,70,32,35,38,44,34,41,72,88,42,45,44,35,40,40,39,40,45,98,87,69,49,36,40,36,33,42,47,97,40,42,68,61,33,53,54,50,49,56,61,67,69,76,114

Secondary structure (DSSP, 8-state):
-EEEESSPPPEEEESS-EEETTEEEEEEEETTTEEEEEEEETTS--EEEEE-TTS-EEEE--S-HHHHHHHHHHHH--

Mean predicted aligned error: 3.5 Å